Protein AF-A0A3B0URH8-F1 (afdb_monomer_lite)

Structure (mmCIF, N/CA/C/O backbone):
data_AF-A0A3B0URH8-F1
#
_entry.id   AF-A0A3B0URH8-F1
#
loop_
_atom_site.group_PDB
_atom_site.id
_atom_site.type_symbol
_atom_site.label_atom_id
_atom_site.label_alt_id
_atom_site.label_comp_id
_atom_site.label_asym_id
_atom_site.label_entity_id
_atom_site.label_seq_id
_atom_site.pdbx_PDB_ins_code
_atom_site.Cartn_x
_atom_site.Cartn_y
_atom_site.Cartn_z
_atom_site.occupancy
_atom_site.B_iso_or_equiv
_atom_site.auth_seq_id
_atom_site.auth_comp_id
_atom_site.auth_asym_id
_atom_site.auth_atom_id
_atom_site.pdbx_PDB_model_num
ATOM 1 N N . MET A 1 1 ? -18.944 2.403 14.201 1.00 58.00 1 MET A N 1
ATOM 2 C CA . MET A 1 1 ? -17.553 2.839 13.982 1.00 58.00 1 MET A CA 1
ATOM 3 C C . MET A 1 1 ? -16.604 1.703 13.562 1.00 58.00 1 MET A C 1
ATOM 5 O O . MET A 1 1 ? -16.001 1.805 12.500 1.00 58.00 1 MET A O 1
ATOM 9 N N . ALA A 1 2 ? -16.581 0.562 14.272 1.00 60.53 2 ALA A N 1
ATOM 10 C CA . ALA A 1 2 ? -15.821 -0.641 13.877 1.00 60.53 2 ALA A CA 1
ATOM 11 C C . ALA A 1 2 ? -16.091 -1.132 12.437 1.00 60.53 2 ALA A C 1
ATOM 13 O O . ALA A 1 2 ? -15.193 -1.652 11.781 1.00 60.53 2 ALA A O 1
ATOM 14 N N . LYS A 1 3 ? -17.314 -0.923 11.923 1.00 69.88 3 LYS A N 1
ATOM 15 C CA . LYS A 1 3 ? -17.695 -1.282 10.549 1.00 69.88 3 LYS A CA 1
ATOM 16 C C . LYS A 1 3 ? -16.865 -0.535 9.494 1.00 69.88 3 LYS A C 1
ATOM 18 O O . LYS A 1 3 ? -16.356 -1.182 8.596 1.00 69.88 3 LYS A O 1
ATOM 23 N N . TYR A 1 4 ? -16.667 0.783 9.616 1.00 76.75 4 TYR A N 1
ATOM 24 C CA . TYR A 1 4 ? -15.910 1.559 8.618 1.00 76.75 4 TYR A CA 1
ATOM 25 C C . TYR A 1 4 ? -14.408 1.281 8.679 1.00 76.75 4 TYR A C 1
ATOM 27 O O . TYR A 1 4 ? -13.786 1.110 7.637 1.00 76.75 4 TYR A O 1
ATOM 35 N N . TYR A 1 5 ? -13.852 1.151 9.888 1.00 83.25 5 TYR A N 1
ATOM 36 C CA . TYR A 1 5 ? -12.464 0.734 10.098 1.00 83.25 5 TYR A CA 1
ATOM 37 C C . TYR A 1 5 ? -12.185 -0.626 9.454 1.00 83.25 5 TYR A C 1
ATOM 39 O O . TYR A 1 5 ? -11.312 -0.757 8.597 1.00 83.25 5 TYR A O 1
ATOM 47 N N . LYS A 1 6 ? -12.985 -1.631 9.823 1.00 87.19 6 LYS A N 1
ATOM 48 C CA . LYS A 1 6 ? -12.823 -2.997 9.338 1.00 87.19 6 LYS A CA 1
ATOM 49 C C . LYS A 1 6 ? -13.029 -3.078 7.828 1.00 87.19 6 LYS A C 1
ATOM 51 O O . LYS A 1 6 ? -12.188 -3.643 7.141 1.00 87.19 6 LYS A O 1
ATOM 56 N N . THR A 1 7 ? -14.098 -2.480 7.298 1.00 87.38 7 THR A N 1
ATOM 57 C CA . THR A 1 7 ? -14.357 -2.464 5.851 1.00 87.38 7 THR A CA 1
ATOM 58 C C . THR A 1 7 ? -13.225 -1.787 5.083 1.00 87.38 7 THR A C 1
ATOM 60 O O . THR A 1 7 ? -12.793 -2.326 4.068 1.00 87.38 7 THR A O 1
ATOM 63 N N . TYR A 1 8 ? -12.709 -0.654 5.570 1.00 86.88 8 TYR A N 1
ATOM 64 C CA . TYR A 1 8 ? -11.604 0.047 4.921 1.00 86.88 8 TYR A CA 1
ATOM 65 C C . TYR A 1 8 ? -10.349 -0.825 4.850 1.00 86.88 8 TYR A C 1
ATOM 67 O O . TYR A 1 8 ? -9.813 -1.024 3.765 1.00 86.88 8 TYR A O 1
ATOM 75 N N . PHE A 1 9 ? -9.905 -1.392 5.974 1.00 88.75 9 PHE A N 1
ATOM 76 C CA . PHE A 1 9 ? -8.676 -2.187 6.015 1.00 88.75 9 PHE A CA 1
ATOM 77 C C . PHE A 1 9 ? -8.793 -3.527 5.280 1.00 88.75 9 PHE A C 1
ATOM 79 O O . PHE A 1 9 ? -7.831 -3.947 4.640 1.00 88.75 9 PHE A O 1
ATOM 86 N N . LEU A 1 10 ? -9.973 -4.159 5.286 1.00 92.19 10 LEU A N 1
ATOM 87 C CA . LEU A 1 10 ? -10.234 -5.346 4.467 1.00 92.19 10 LEU A CA 1
ATOM 88 C C . LEU A 1 10 ? -10.176 -5.026 2.972 1.00 92.19 10 LEU A C 1
ATOM 90 O O . LEU A 1 10 ? -9.549 -5.761 2.216 1.00 92.19 10 LEU A O 1
ATOM 94 N N . PHE A 1 11 ? -10.805 -3.931 2.543 1.00 90.94 11 PHE A N 1
ATOM 95 C CA . PHE A 1 11 ? -10.804 -3.533 1.138 1.00 90.94 11 PHE A CA 1
ATOM 96 C C . PHE A 1 11 ? -9.412 -3.086 0.681 1.00 90.94 11 PHE A C 1
ATOM 98 O O . PHE A 1 11 ? -8.888 -3.585 -0.311 1.00 90.94 11 PHE A O 1
ATOM 105 N N . TYR A 1 12 ? -8.783 -2.188 1.436 1.00 88.19 12 TYR A N 1
ATOM 106 C CA . TYR A 1 12 ? -7.463 -1.647 1.133 1.00 88.19 12 TYR A CA 1
ATOM 107 C C . TYR A 1 12 ? -6.378 -2.729 1.139 1.00 88.19 12 TYR A C 1
ATOM 109 O O . TYR A 1 12 ? -5.575 -2.814 0.205 1.00 88.19 12 TYR A O 1
ATOM 117 N N . GLY A 1 13 ? -6.388 -3.589 2.162 1.00 91.31 13 GLY A N 1
ATOM 118 C CA . GLY A 1 13 ? -5.480 -4.725 2.263 1.00 91.31 13 GLY A CA 1
ATOM 119 C C . GLY A 1 13 ? -5.745 -5.784 1.196 1.00 91.31 13 GLY A C 1
ATOM 120 O O . GLY A 1 13 ? -4.797 -6.297 0.613 1.00 91.31 13 GLY A O 1
ATOM 121 N N . GLY A 1 14 ? -7.012 -6.048 0.862 1.00 93.00 14 GLY A N 1
ATOM 122 C CA . GLY A 1 14 ? -7.391 -6.942 -0.234 1.00 93.00 14 GLY A CA 1
ATOM 123 C C . GLY A 1 14 ? -6.899 -6.456 -1.598 1.00 93.00 14 GLY A C 1
ATOM 124 O O . GLY A 1 14 ? -6.335 -7.241 -2.354 1.00 93.00 14 GLY A O 1
ATOM 125 N N . LEU A 1 15 ? -7.033 -5.159 -1.895 1.00 91.56 15 LEU A N 1
ATOM 126 C CA . LEU A 1 15 ? -6.494 -4.572 -3.125 1.00 91.56 15 LEU A CA 1
ATOM 127 C C . LEU A 1 15 ? -4.968 -4.699 -3.201 1.00 91.56 15 LEU A C 1
ATOM 129 O O . LEU A 1 15 ? -4.455 -5.114 -4.236 1.00 91.56 15 LEU A O 1
ATOM 133 N N . HIS A 1 16 ? -4.252 -4.396 -2.113 1.00 90.00 16 HIS A N 1
ATOM 134 C CA . HIS A 1 16 ? -2.796 -4.580 -2.048 1.00 90.00 16 HIS A CA 1
ATOM 135 C C . HIS A 1 16 ? -2.400 -6.046 -2.219 1.00 90.00 16 HIS A C 1
ATOM 137 O O . HIS A 1 16 ? -1.466 -6.351 -2.955 1.00 90.00 16 HIS A O 1
ATOM 143 N N . PHE A 1 17 ? -3.141 -6.956 -1.586 1.00 94.44 17 PHE A N 1
ATOM 144 C CA . PHE A 1 17 ? -2.891 -8.385 -1.688 1.00 94.44 17 PHE A CA 1
ATOM 145 C C . PHE A 1 17 ? -3.042 -8.886 -3.124 1.00 94.44 17 PHE A C 1
ATOM 147 O O . PHE A 1 17 ? -2.125 -9.503 -3.657 1.00 94.44 17 PHE A O 1
ATOM 154 N N . LEU A 1 18 ? -4.170 -8.578 -3.770 1.00 94.00 18 LEU A N 1
ATOM 155 C CA . LEU A 1 18 ? -4.450 -9.016 -5.137 1.00 94.00 18 LEU A CA 1
ATOM 156 C C . LEU A 1 18 ? -3.503 -8.372 -6.154 1.00 94.00 18 LEU A C 1
ATOM 158 O O . LEU A 1 18 ? -2.999 -9.068 -7.032 1.00 94.00 18 LEU A O 1
ATOM 162 N N . ALA A 1 19 ? -3.222 -7.072 -6.023 1.00 88.38 19 ALA A N 1
ATOM 163 C CA . ALA A 1 19 ? -2.271 -6.385 -6.893 1.00 88.38 19 ALA A CA 1
ATOM 164 C C . ALA A 1 19 ? -0.848 -6.939 -6.718 1.00 88.38 19 ALA A C 1
ATOM 166 O O . ALA A 1 19 ? -0.167 -7.215 -7.704 1.00 88.38 19 ALA A O 1
ATOM 167 N N . GLY A 1 20 ? -0.418 -7.165 -5.474 1.00 90.88 20 GLY A N 1
ATOM 168 C CA . GLY A 1 20 ? 0.871 -7.772 -5.165 1.00 90.88 20 GLY A CA 1
ATOM 169 C C . GLY A 1 20 ? 0.998 -9.189 -5.721 1.00 90.88 20 GLY A C 1
ATOM 170 O O . GLY A 1 20 ? 1.986 -9.500 -6.382 1.00 90.88 20 GLY A O 1
ATOM 171 N N . LEU A 1 21 ? -0.030 -10.024 -5.540 1.00 93.12 21 LEU A N 1
ATOM 172 C CA . LEU A 1 21 ? -0.071 -11.380 -6.088 1.00 93.12 21 LEU A CA 1
ATOM 173 C C . LEU A 1 21 ? 0.002 -11.365 -7.622 1.00 93.12 21 LEU A C 1
ATOM 175 O O . LEU A 1 21 ? 0.741 -12.151 -8.209 1.00 93.12 21 LEU A O 1
ATOM 179 N N . ALA A 1 22 ? -0.715 -10.444 -8.271 1.00 89.94 22 ALA A N 1
ATOM 180 C CA . ALA A 1 22 ? -0.688 -10.291 -9.721 1.00 89.94 22 ALA A CA 1
ATOM 181 C C . ALA A 1 22 ? 0.713 -9.910 -10.226 1.00 89.94 22 ALA A C 1
ATOM 183 O O . ALA A 1 22 ? 1.218 -10.552 -11.142 1.00 89.94 22 ALA A O 1
ATOM 184 N N . PHE A 1 23 ? 1.380 -8.929 -9.607 1.00 88.25 23 PHE A N 1
ATOM 185 C CA . PHE A 1 23 ? 2.752 -8.559 -9.982 1.00 88.25 23 PHE A CA 1
ATOM 186 C C . PHE A 1 23 ? 3.785 -9.628 -9.628 1.00 88.25 23 PHE A C 1
ATOM 188 O O . PHE A 1 23 ? 4.803 -9.737 -10.306 1.00 88.25 23 PHE A O 1
ATOM 195 N N . TRP A 1 24 ? 3.533 -10.429 -8.593 1.00 89.25 24 TRP A N 1
ATOM 196 C CA . TRP A 1 24 ? 4.417 -11.525 -8.225 1.00 89.25 24 TRP A CA 1
ATOM 197 C C . TRP A 1 24 ? 4.361 -12.671 -9.240 1.00 89.25 24 TRP A C 1
ATOM 199 O O . TRP A 1 24 ? 5.401 -13.145 -9.691 1.00 89.25 24 TRP A O 1
ATOM 209 N N . LEU A 1 25 ? 3.151 -13.090 -9.623 1.00 89.00 25 LEU A N 1
ATOM 210 C CA . LEU A 1 25 ? 2.927 -14.197 -10.558 1.00 89.00 25 LEU A CA 1
ATOM 211 C C . LEU A 1 25 ? 3.137 -13.791 -12.020 1.00 89.00 25 LEU A C 1
ATOM 213 O O . LEU A 1 25 ? 3.511 -14.619 -12.846 1.00 89.00 25 LEU A O 1
ATOM 217 N N . MET A 1 26 ? 2.892 -12.522 -12.343 1.00 90.06 26 MET A N 1
ATOM 218 C CA . MET A 1 26 ? 3.029 -11.966 -13.686 1.00 90.06 26 MET A CA 1
ATOM 219 C C . MET A 1 26 ? 3.820 -10.646 -13.632 1.00 90.06 26 MET A C 1
ATOM 221 O O . MET A 1 26 ? 3.234 -9.567 -13.769 1.00 90.06 26 MET A O 1
ATOM 225 N N . PRO A 1 27 ? 5.157 -10.701 -13.468 1.00 82.50 27 PRO A N 1
ATOM 226 C CA . PRO A 1 27 ? 6.011 -9.512 -13.349 1.00 82.50 27 PRO A CA 1
ATOM 227 C C . PRO A 1 27 ? 5.868 -8.512 -14.504 1.00 82.50 27 PRO A C 1
ATOM 229 O O . PRO A 1 27 ? 5.993 -7.299 -14.313 1.00 82.50 27 PRO A O 1
ATOM 232 N N . ASP A 1 28 ? 5.528 -9.001 -15.698 1.00 84.62 28 ASP A N 1
ATOM 233 C CA . ASP A 1 28 ? 5.300 -8.177 -16.885 1.00 84.62 28 ASP A CA 1
ATOM 234 C C . ASP A 1 28 ? 4.086 -7.242 -16.776 1.00 84.62 28 ASP A C 1
ATOM 236 O O . ASP A 1 28 ? 4.031 -6.243 -17.493 1.00 84.62 28 ASP A O 1
ATOM 240 N N . LEU A 1 29 ? 3.151 -7.477 -15.844 1.00 84.56 29 LEU A N 1
ATOM 241 C CA . LEU A 1 29 ? 2.041 -6.549 -15.585 1.00 84.56 29 LEU A CA 1
ATOM 242 C C . LEU A 1 29 ? 2.529 -5.170 -15.125 1.00 84.56 29 LEU A C 1
ATOM 244 O O . LEU A 1 29 ? 1.825 -4.178 -15.311 1.00 84.56 29 LEU A O 1
ATOM 248 N N . THR A 1 30 ? 3.746 -5.067 -14.581 1.00 79.50 30 THR A N 1
ATOM 249 C CA . THR A 1 30 ? 4.350 -3.773 -14.222 1.00 79.50 30 THR A CA 1
ATOM 250 C C . THR A 1 30 ? 4.514 -2.844 -15.430 1.00 79.50 30 THR A C 1
ATOM 252 O O . THR A 1 30 ? 4.457 -1.624 -15.271 1.00 79.50 30 THR A O 1
ATOM 255 N N . ARG A 1 31 ? 4.612 -3.391 -16.651 1.00 77.00 31 ARG A N 1
ATOM 256 C CA . ARG A 1 31 ? 4.711 -2.627 -17.909 1.00 77.00 31 ARG A CA 1
ATOM 257 C C . ARG A 1 31 ? 3.441 -1.847 -18.250 1.00 77.00 31 ARG A C 1
ATOM 259 O O . ARG A 1 31 ? 3.504 -0.908 -19.033 1.00 77.00 31 ARG A O 1
ATOM 266 N N . LEU A 1 32 ? 2.298 -2.209 -17.663 1.00 78.75 32 LEU A N 1
ATOM 267 C CA . LEU A 1 32 ? 1.052 -1.449 -17.815 1.00 78.75 32 LEU A CA 1
ATOM 268 C C . LEU A 1 32 ? 1.105 -0.103 -17.079 1.00 78.75 32 LEU A C 1
ATOM 270 O O . LEU A 1 32 ? 0.324 0.797 -17.380 1.00 78.75 32 LEU A O 1
ATOM 274 N N . PHE A 1 33 ? 2.012 0.031 -16.108 1.00 74.94 33 PHE A N 1
ATOM 275 C CA . PHE A 1 33 ? 2.056 1.170 -15.195 1.00 74.94 33 PHE A CA 1
ATOM 276 C C . PHE A 1 33 ? 3.392 1.909 -15.215 1.00 74.94 33 PHE A C 1
ATOM 278 O O . PHE A 1 33 ? 3.421 3.104 -14.940 1.00 74.94 33 PHE A O 1
ATOM 285 N N . LEU A 1 34 ? 4.499 1.236 -15.523 1.00 75.38 34 LEU A N 1
ATOM 286 C CA . LEU A 1 34 ? 5.833 1.830 -15.536 1.00 75.38 34 LEU A CA 1
ATOM 287 C C . LEU A 1 34 ? 6.294 2.103 -16.965 1.00 75.38 34 LEU A C 1
ATOM 289 O O . LEU A 1 34 ? 6.121 1.274 -17.854 1.00 75.38 34 LEU A O 1
ATOM 293 N N . LYS A 1 35 ? 6.934 3.261 -17.170 1.00 72.19 35 LYS A N 1
ATOM 294 C CA . LYS A 1 35 ? 7.549 3.610 -18.462 1.00 72.19 35 LYS A CA 1
ATOM 295 C C . LYS A 1 35 ? 8.756 2.731 -18.780 1.00 72.19 35 LYS A C 1
ATOM 297 O O . LYS A 1 35 ? 8.964 2.375 -19.934 1.00 72.19 35 LYS A O 1
ATOM 302 N N . THR A 1 36 ? 9.528 2.385 -17.754 1.00 75.62 36 THR A N 1
ATOM 303 C CA . THR A 1 36 ? 10.659 1.464 -17.859 1.00 75.62 36 THR A CA 1
ATOM 304 C C . THR A 1 36 ? 10.302 0.187 -17.103 1.00 75.62 36 THR A C 1
ATOM 306 O O . THR A 1 36 ? 9.988 0.279 -15.912 1.00 75.62 36 THR A O 1
ATOM 309 N N . PRO A 1 37 ? 10.327 -0.991 -17.751 1.00 69.50 37 PRO A N 1
ATOM 310 C CA . PRO A 1 37 ? 10.071 -2.252 -17.073 1.00 69.50 37 PRO A CA 1
ATOM 311 C C . PRO A 1 37 ? 11.089 -2.477 -15.959 1.00 69.50 37 PRO A C 1
ATOM 313 O O . PRO A 1 37 ? 12.277 -2.188 -16.115 1.00 69.50 37 PRO A O 1
ATOM 316 N N . LEU A 1 38 ? 10.625 -3.029 -14.848 1.00 76.69 38 LEU A N 1
ATOM 317 C CA . LEU A 1 38 ? 11.514 -3.552 -13.822 1.00 76.69 38 LEU A CA 1
ATOM 318 C C . LEU A 1 38 ? 12.138 -4.860 -14.301 1.00 76.69 38 LEU A C 1
ATOM 320 O O . LEU A 1 38 ? 11.542 -5.589 -15.098 1.00 76.69 38 LEU A O 1
ATOM 324 N N . ALA A 1 39 ? 13.313 -5.181 -13.763 1.00 84.88 39 ALA A N 1
ATOM 325 C CA . ALA A 1 39 ? 13.840 -6.529 -13.885 1.00 84.88 39 ALA A CA 1
ATOM 326 C C . ALA A 1 39 ? 12.815 -7.533 -13.295 1.00 84.88 39 ALA A C 1
ATOM 328 O O . ALA A 1 39 ? 12.173 -7.211 -12.284 1.00 84.88 39 ALA A O 1
ATOM 329 N N . PRO A 1 40 ? 12.594 -8.706 -13.922 1.00 81.88 40 PRO A N 1
ATOM 330 C CA . PRO A 1 40 ? 11.523 -9.627 -13.523 1.00 81.88 40 PRO A CA 1
ATOM 331 C C . PRO A 1 40 ? 11.587 -10.068 -12.055 1.00 81.88 40 PRO A C 1
ATOM 333 O O . PRO A 1 40 ? 10.559 -10.185 -11.395 1.00 81.88 40 PRO A O 1
ATOM 336 N N . ASP A 1 41 ? 12.794 -10.262 -11.533 1.00 87.06 41 ASP A N 1
ATOM 337 C CA . ASP A 1 41 ? 13.089 -10.582 -10.138 1.00 87.06 41 ASP A CA 1
ATOM 338 C C . ASP A 1 41 ? 12.716 -9.438 -9.182 1.00 87.06 41 ASP A C 1
ATOM 340 O O . ASP A 1 41 ? 12.070 -9.668 -8.158 1.00 87.06 41 ASP A O 1
ATOM 344 N N . ALA A 1 42 ? 13.041 -8.193 -9.537 1.00 85.12 42 ALA A N 1
ATOM 345 C CA . ALA A 1 42 ? 12.679 -7.014 -8.755 1.00 85.12 42 ALA A CA 1
ATOM 346 C C . ALA A 1 42 ? 11.159 -6.779 -8.733 1.00 85.12 42 ALA A C 1
ATOM 348 O O . ALA A 1 42 ? 10.592 -6.449 -7.688 1.00 85.12 42 ALA A O 1
ATOM 349 N N . ALA A 1 43 ? 10.486 -6.973 -9.871 1.00 85.19 43 ALA A N 1
ATOM 350 C CA . ALA A 1 43 ? 9.030 -6.900 -9.968 1.00 85.19 43 ALA A CA 1
ATOM 351 C C . ALA A 1 43 ? 8.350 -8.001 -9.143 1.00 85.19 43 ALA A C 1
ATOM 353 O O . ALA A 1 43 ? 7.429 -7.705 -8.380 1.00 85.19 43 ALA A O 1
ATOM 354 N N . ALA A 1 44 ? 8.846 -9.239 -9.227 1.00 85.81 44 ALA A N 1
ATOM 355 C CA . ALA A 1 44 ? 8.353 -10.355 -8.431 1.00 85.81 44 ALA A CA 1
ATOM 356 C C . ALA A 1 44 ? 8.510 -10.095 -6.923 1.00 85.81 44 ALA A C 1
ATOM 358 O O . ALA A 1 44 ? 7.563 -10.285 -6.159 1.00 85.81 44 ALA A O 1
ATOM 359 N N . LEU A 1 45 ? 9.676 -9.595 -6.498 1.00 89.94 45 LEU A N 1
ATOM 360 C CA . LEU A 1 45 ? 9.954 -9.256 -5.103 1.00 89.94 45 LEU A CA 1
ATOM 361 C C . LEU A 1 45 ? 9.049 -8.129 -4.590 1.00 89.94 45 LEU A C 1
ATOM 363 O O . LEU A 1 45 ? 8.513 -8.225 -3.486 1.00 89.94 45 LEU A O 1
ATOM 367 N N . MET A 1 46 ? 8.837 -7.076 -5.384 1.00 87.12 46 MET A N 1
ATOM 368 C CA . MET A 1 46 ? 7.896 -6.012 -5.025 1.00 87.12 46 MET A CA 1
ATOM 369 C C . MET A 1 46 ? 6.454 -6.507 -4.968 1.00 87.12 46 MET A C 1
ATOM 371 O O . MET A 1 46 ? 5.726 -6.121 -4.054 1.00 87.12 46 MET A O 1
ATOM 375 N N . GLY A 1 47 ? 6.044 -7.377 -5.896 1.00 90.25 47 GLY A N 1
ATOM 376 C CA . GLY A 1 47 ? 4.736 -8.025 -5.863 1.00 90.25 47 GLY A CA 1
ATOM 377 C C . GLY A 1 47 ? 4.534 -8.816 -4.571 1.00 90.25 47 GLY A C 1
ATOM 378 O O . GLY A 1 47 ? 3.556 -8.603 -3.855 1.00 90.25 47 GLY A O 1
ATOM 379 N N . PHE A 1 48 ? 5.512 -9.644 -4.202 1.00 91.62 48 PHE A N 1
ATOM 380 C CA . PHE A 1 48 ? 5.497 -10.395 -2.949 1.00 91.62 48 PHE A CA 1
ATOM 381 C C . PHE A 1 48 ? 5.435 -9.479 -1.714 1.00 91.62 48 PHE A C 1
ATOM 383 O O . PHE A 1 48 ? 4.594 -9.677 -0.835 1.00 91.62 48 PHE A O 1
ATOM 390 N N . ALA A 1 49 ? 6.266 -8.434 -1.662 1.00 90.38 49 ALA A N 1
ATOM 391 C CA . ALA A 1 49 ? 6.263 -7.467 -0.564 1.00 90.38 49 ALA A CA 1
ATOM 392 C C . ALA A 1 49 ? 4.920 -6.723 -0.450 1.00 90.38 49 ALA A C 1
ATOM 394 O O . ALA A 1 49 ? 4.405 -6.532 0.652 1.00 90.38 49 ALA A O 1
ATOM 395 N N . SER A 1 50 ? 4.321 -6.349 -1.584 1.00 90.81 50 SER A N 1
ATOM 396 C CA . SER A 1 50 ? 2.995 -5.728 -1.641 1.00 90.81 50 SER A CA 1
ATOM 397 C C . SER A 1 50 ? 1.901 -6.684 -1.158 1.00 90.81 50 SER A C 1
ATOM 399 O O . SER A 1 50 ? 1.036 -6.285 -0.376 1.00 90.81 50 SER A O 1
ATOM 401 N N . ALA A 1 51 ? 1.985 -7.968 -1.524 1.00 93.06 51 ALA A N 1
ATOM 402 C CA . ALA A 1 51 ? 1.048 -8.983 -1.060 1.00 93.06 51 ALA A CA 1
ATOM 403 C C . ALA A 1 51 ? 1.122 -9.171 0.464 1.00 93.06 51 ALA A C 1
ATOM 405 O O . ALA A 1 51 ? 0.095 -9.155 1.147 1.00 93.06 51 ALA A O 1
ATOM 406 N N . LEU A 1 52 ? 2.334 -9.258 1.020 1.00 94.00 52 LEU A N 1
ATOM 407 C CA . LEU A 1 52 ? 2.545 -9.308 2.468 1.00 94.00 52 LEU A CA 1
ATOM 408 C C . LEU A 1 52 ? 2.022 -8.052 3.175 1.00 94.00 52 LEU A C 1
ATOM 410 O O . LEU A 1 52 ? 1.363 -8.165 4.209 1.00 94.00 52 LEU A O 1
ATOM 414 N N . ALA A 1 53 ? 2.257 -6.864 2.611 1.00 88.38 53 ALA A N 1
ATOM 415 C CA . ALA A 1 53 ? 1.696 -5.623 3.138 1.00 88.38 53 ALA A CA 1
ATOM 416 C C . ALA A 1 53 ? 0.156 -5.660 3.140 1.00 88.38 53 ALA A C 1
ATOM 418 O O . ALA A 1 53 ? -0.467 -5.275 4.129 1.00 88.38 53 ALA A O 1
ATOM 419 N N . GLY A 1 54 ? -0.458 -6.196 2.079 1.00 91.50 54 GLY A N 1
ATOM 420 C CA . GLY A 1 54 ? -1.901 -6.420 1.986 1.00 91.50 54 GLY A CA 1
ATOM 421 C C . GLY A 1 54 ? -2.444 -7.310 3.104 1.00 91.50 54 GLY A C 1
ATOM 422 O O . GLY A 1 54 ? -3.408 -6.934 3.773 1.00 91.50 54 GLY A O 1
ATOM 423 N N . LEU A 1 55 ? -1.786 -8.442 3.380 1.00 93.31 55 LEU A N 1
ATOM 424 C CA . LEU A 1 55 ? -2.127 -9.311 4.515 1.00 93.31 55 LEU A CA 1
ATOM 425 C C . LEU A 1 55 ? -1.969 -8.593 5.860 1.00 93.31 55 LEU A C 1
ATOM 427 O O . LEU A 1 55 ? -2.823 -8.736 6.735 1.00 93.31 55 LEU A O 1
ATOM 431 N N . GLY A 1 56 ? -0.920 -7.780 6.009 1.00 90.06 56 GLY A N 1
ATOM 432 C CA . GLY A 1 56 ? -0.725 -6.925 7.178 1.00 90.06 56 GLY A CA 1
ATOM 433 C C . GLY A 1 56 ? -1.918 -5.997 7.407 1.00 90.06 56 GLY A C 1
ATOM 434 O O . GLY A 1 56 ? -2.498 -5.999 8.492 1.00 90.06 56 GLY A O 1
ATOM 435 N N . PHE A 1 57 ? -2.355 -5.272 6.373 1.00 89.31 57 PHE A N 1
ATOM 436 C CA . PHE A 1 57 ? -3.533 -4.401 6.444 1.00 89.31 57 PHE A CA 1
ATOM 437 C C . PHE A 1 57 ? -4.829 -5.168 6.728 1.00 89.31 57 PHE A C 1
ATOM 439 O O . PHE A 1 57 ? -5.654 -4.694 7.506 1.00 89.31 57 PHE A O 1
ATOM 446 N N . ILE A 1 58 ? -5.002 -6.371 6.175 1.00 91.44 58 ILE A N 1
ATOM 447 C CA . ILE A 1 58 ? -6.139 -7.238 6.518 1.00 91.44 58 ILE A CA 1
ATOM 448 C C . ILE A 1 58 ? -6.107 -7.594 8.009 1.00 91.44 58 ILE A C 1
ATOM 450 O O . ILE A 1 58 ? -7.133 -7.487 8.676 1.00 91.44 58 ILE A O 1
ATOM 454 N N . GLY A 1 59 ? -4.943 -7.953 8.558 1.00 88.88 59 GLY A N 1
ATOM 455 C CA . GLY A 1 59 ? -4.774 -8.240 9.986 1.00 88.88 59 GLY A CA 1
ATOM 456 C C . GLY A 1 59 ? -5.133 -7.047 10.878 1.00 88.88 59 GLY A C 1
ATOM 457 O O . GLY A 1 59 ? -5.812 -7.207 11.894 1.00 88.88 59 GLY A O 1
ATOM 458 N N . VAL A 1 60 ? -4.772 -5.833 10.451 1.00 87.38 60 VAL A N 1
ATOM 459 C CA . VAL A 1 60 ? -5.135 -4.581 11.134 1.00 87.38 60 VAL A CA 1
ATOM 460 C C . VAL A 1 60 ? -6.651 -4.426 11.289 1.00 87.38 60 VAL A C 1
ATOM 462 O O . VAL A 1 60 ? -7.107 -3.944 12.324 1.00 87.38 60 VAL A O 1
ATOM 465 N N . ALA A 1 61 ? -7.452 -4.912 10.337 1.00 87.75 61 ALA A N 1
ATOM 466 C CA . ALA A 1 61 ? -8.914 -4.837 10.394 1.00 87.75 61 ALA A CA 1
ATOM 467 C C . ALA A 1 61 ? -9.535 -5.540 11.622 1.00 87.75 61 ALA A C 1
ATOM 469 O O . ALA A 1 61 ? -10.701 -5.297 11.947 1.00 87.75 61 ALA A O 1
ATOM 470 N N . PHE A 1 62 ? -8.775 -6.408 12.297 1.00 89.56 62 PHE A N 1
ATOM 471 C CA . PHE A 1 62 ? -9.205 -7.178 13.466 1.00 89.56 62 PHE A CA 1
ATOM 472 C C . PHE A 1 62 ? -8.665 -6.637 14.795 1.00 89.56 62 PHE A C 1
ATOM 474 O O . PHE A 1 62 ? -8.932 -7.223 15.842 1.00 89.56 62 PHE A O 1
ATOM 481 N N . VAL A 1 63 ? -7.954 -5.505 14.795 1.00 86.44 63 VAL A N 1
ATOM 482 C CA . VAL A 1 63 ? -7.580 -4.810 16.034 1.00 86.44 63 VAL A CA 1
ATOM 483 C C . VAL A 1 63 ? -8.8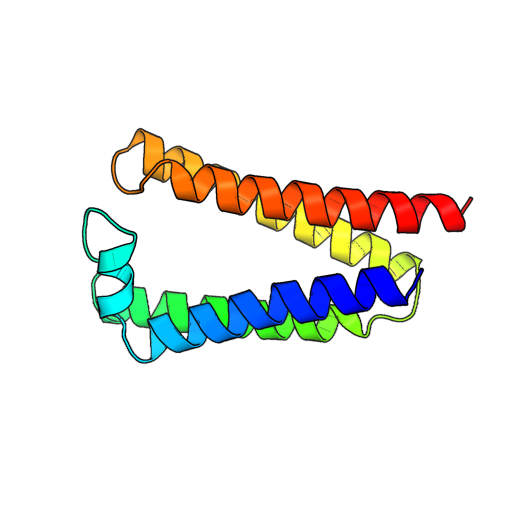47 -4.275 16.702 1.00 86.44 63 VAL A C 1
ATOM 485 O O . VAL A 1 63 ? -9.600 -3.513 16.099 1.00 86.44 63 VAL A O 1
ATOM 488 N N . THR A 1 64 ? -9.099 -4.667 17.951 1.00 81.25 64 THR A N 1
ATOM 489 C CA . THR A 1 64 ? -10.374 -4.403 18.642 1.00 81.25 64 THR A CA 1
ATOM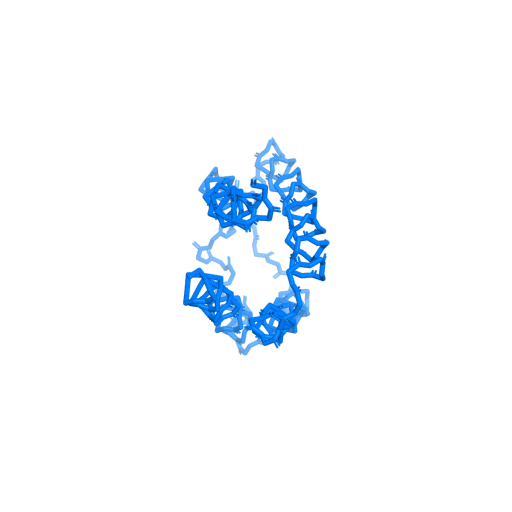 490 C C . THR A 1 64 ? -10.344 -3.203 19.585 1.00 81.25 64 THR A C 1
ATOM 492 O O . THR A 1 64 ? 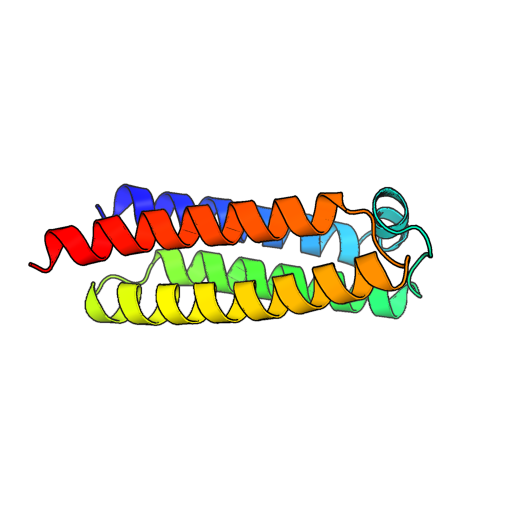-11.392 -2.619 19.849 1.00 81.25 64 THR A O 1
ATOM 495 N N . THR A 1 65 ? -9.173 -2.799 20.082 1.00 85.88 65 THR A N 1
ATOM 496 C CA . THR A 1 65 ? -9.043 -1.682 21.029 1.00 85.88 65 THR A CA 1
ATOM 497 C C . THR A 1 65 ? -8.823 -0.340 20.314 1.00 85.88 65 THR A C 1
ATOM 499 O O . THR A 1 65 ? -7.891 -0.227 19.512 1.00 85.88 65 THR A O 1
ATOM 502 N N . PRO A 1 66 ? -9.601 0.719 20.628 1.00 81.31 66 PRO A N 1
ATOM 503 C CA . PRO A 1 66 ? -9.493 2.021 19.953 1.00 81.31 66 PRO A CA 1
ATOM 504 C C . PRO A 1 66 ? -8.097 2.660 20.018 1.00 81.31 66 PRO A C 1
ATOM 506 O O . PRO A 1 66 ? -7.627 3.242 19.040 1.00 81.31 66 PRO A O 1
ATOM 509 N N . SER A 1 67 ? -7.390 2.513 21.145 1.00 84.12 67 SER A N 1
ATOM 510 C CA . SER A 1 67 ? -6.023 3.024 21.318 1.00 84.12 67 SER A CA 1
ATOM 511 C C . SER A 1 67 ? -5.027 2.372 20.350 1.00 84.12 67 SER A C 1
ATOM 513 O O . SER A 1 67 ? -4.191 3.062 19.760 1.00 84.12 67 SER A O 1
ATOM 515 N N . HIS A 1 68 ? -5.143 1.059 20.128 1.00 86.75 68 HIS A N 1
ATOM 516 C CA . HIS A 1 68 ? -4.324 0.337 19.157 1.00 86.75 68 HIS A CA 1
ATOM 517 C C . HIS A 1 68 ? -4.736 0.668 17.722 1.00 86.75 68 HIS A C 1
ATOM 519 O O . HIS A 1 68 ? -3.859 0.918 16.900 1.00 86.75 68 HIS A O 1
ATOM 525 N N . GLN A 1 69 ? -6.039 0.759 17.426 1.00 85.25 69 GLN A N 1
ATOM 526 C CA . GLN A 1 69 ? -6.525 1.172 16.103 1.00 85.25 69 GLN A CA 1
ATOM 527 C C . GLN A 1 69 ? -5.951 2.537 15.703 1.00 85.25 69 GLN A C 1
ATOM 529 O O . GLN A 1 69 ? -5.413 2.677 14.603 1.00 85.25 69 GLN A O 1
ATOM 534 N N . LYS A 1 70 ? -5.984 3.518 16.618 1.00 83.56 70 LYS A N 1
ATOM 535 C CA . LYS A 1 70 ? -5.406 4.852 16.406 1.00 83.56 70 LYS A CA 1
ATOM 536 C C . LYS A 1 70 ? -3.912 4.771 16.100 1.00 83.56 70 LYS A C 1
ATOM 538 O O . LYS A 1 70 ? -3.476 5.312 15.090 1.00 83.56 70 LYS A O 1
ATOM 543 N N . ARG A 1 71 ? -3.134 4.062 16.929 1.00 86.94 71 ARG A N 1
ATOM 544 C CA . ARG A 1 71 ? -1.683 3.909 16.729 1.00 86.94 71 ARG A CA 1
ATOM 545 C C . ARG A 1 71 ? -1.370 3.264 15.377 1.00 86.94 71 ARG A C 1
ATOM 547 O O . ARG A 1 71 ? -0.502 3.753 14.660 1.00 86.94 71 ARG A O 1
ATOM 554 N N . VAL A 1 72 ? -2.089 2.207 15.011 1.00 86.12 72 VAL A N 1
ATOM 555 C CA . VAL A 1 72 ? -1.864 1.490 13.752 1.00 86.12 72 VAL A CA 1
ATOM 556 C C . VAL A 1 72 ? -2.229 2.344 12.537 1.00 86.12 72 VAL A C 1
ATOM 558 O O . VAL A 1 72 ? -1.463 2.377 11.574 1.00 86.12 72 VAL A O 1
ATOM 561 N N . ILE A 1 73 ? -3.345 3.080 12.570 1.00 83.81 73 ILE A N 1
ATOM 562 C CA . ILE A 1 73 ? -3.687 4.001 11.477 1.00 83.81 73 ILE A CA 1
ATOM 563 C C . ILE A 1 73 ? -2.663 5.121 11.373 1.00 83.81 73 ILE A C 1
ATOM 565 O O . ILE A 1 73 ? -2.228 5.420 10.269 1.00 83.81 73 ILE A O 1
ATOM 569 N N . SER A 1 74 ? -2.240 5.723 12.488 1.00 84.88 74 SER A N 1
ATOM 570 C CA . SER A 1 74 ? -1.212 6.767 12.460 1.00 84.88 74 SER A CA 1
ATOM 571 C C . SER A 1 74 ? 0.083 6.263 11.820 1.00 84.88 74 SER A C 1
ATOM 573 O O . SER A 1 74 ? 0.631 6.934 10.950 1.00 84.88 74 SER A O 1
ATOM 575 N N . LEU A 1 75 ? 0.529 5.053 12.172 1.00 87.69 75 LEU A N 1
ATOM 576 C CA . LEU A 1 75 ? 1.683 4.419 11.527 1.00 87.69 75 LEU A CA 1
ATOM 577 C C . LEU A 1 75 ? 1.435 4.146 10.037 1.00 87.69 75 LEU A C 1
ATOM 579 O O . LEU A 1 75 ? 2.322 4.377 9.219 1.00 87.69 75 LEU A O 1
ATOM 583 N N . SER A 1 76 ? 0.226 3.717 9.671 1.00 83.94 76 SER A N 1
ATOM 584 C CA . SER A 1 76 ? -0.160 3.476 8.274 1.00 83.94 76 SER A CA 1
ATOM 585 C C . SER A 1 76 ? -0.148 4.767 7.449 1.00 83.94 76 SER A C 1
ATOM 587 O O . SER A 1 76 ? 0.349 4.762 6.325 1.00 83.94 76 SER A O 1
ATOM 589 N N . VAL A 1 77 ? -0.625 5.884 8.008 1.00 86.44 77 VAL A N 1
ATOM 590 C CA . VAL A 1 77 ? -0.572 7.212 7.374 1.00 86.44 77 VAL A CA 1
ATOM 591 C C . VAL A 1 77 ? 0.876 7.643 7.160 1.00 86.44 77 VAL A C 1
ATOM 593 O O . VAL A 1 77 ? 1.225 8.038 6.053 1.00 86.44 77 VAL A O 1
ATOM 596 N N . VAL A 1 78 ? 1.736 7.515 8.177 1.00 87.75 78 VAL A N 1
ATOM 597 C CA . VAL A 1 78 ? 3.168 7.841 8.052 1.00 87.75 78 VAL A CA 1
ATOM 598 C C . VAL A 1 78 ? 3.836 6.982 6.977 1.00 87.75 78 VAL A C 1
ATOM 600 O O . VAL A 1 78 ? 4.518 7.518 6.106 1.00 87.75 78 VAL A O 1
ATOM 603 N N . GLY A 1 79 ? 3.592 5.669 6.972 1.00 85.69 79 GLY A N 1
ATOM 604 C CA . GLY A 1 79 ? 4.113 4.769 5.940 1.00 85.69 79 GLY A CA 1
ATOM 605 C C . GLY A 1 79 ? 3.652 5.154 4.530 1.00 85.69 79 GLY A C 1
ATOM 606 O O . GLY A 1 79 ? 4.452 5.159 3.597 1.00 85.69 79 GLY A O 1
ATOM 607 N N . ASN A 1 80 ? 2.389 5.559 4.373 1.00 85.50 80 ASN A N 1
ATOM 608 C CA . ASN A 1 80 ? 1.867 6.011 3.083 1.00 85.50 80 ASN A CA 1
ATOM 609 C C . ASN A 1 80 ? 2.400 7.384 2.660 1.00 85.50 80 ASN A C 1
ATOM 611 O O . ASN A 1 80 ? 2.586 7.600 1.467 1.00 85.50 80 ASN A O 1
ATOM 615 N N . LEU A 1 81 ? 2.701 8.289 3.595 1.00 86.94 81 LEU A N 1
ATOM 616 C CA . LEU A 1 81 ? 3.381 9.554 3.292 1.00 86.94 81 LEU A CA 1
ATOM 617 C C . LEU A 1 81 ? 4.801 9.316 2.768 1.00 86.94 81 LEU A C 1
ATOM 619 O O . LEU A 1 81 ? 5.209 9.946 1.794 1.00 86.94 81 LEU A O 1
ATOM 623 N N . LEU A 1 82 ? 5.534 8.372 3.366 1.00 88.31 82 LEU A N 1
ATOM 624 C CA . LEU A 1 82 ? 6.844 7.960 2.857 1.00 88.31 82 LEU A CA 1
ATOM 625 C C . LEU A 1 82 ? 6.718 7.344 1.457 1.00 88.31 82 LEU A C 1
ATOM 627 O O . LEU A 1 82 ? 7.459 7.726 0.552 1.00 88.31 82 LEU A O 1
ATOM 631 N N . ASN A 1 83 ? 5.737 6.459 1.251 1.00 85.12 83 ASN A N 1
ATOM 632 C CA . ASN A 1 83 ? 5.463 5.868 -0.059 1.00 85.12 83 ASN A CA 1
ATOM 633 C C . ASN A 1 83 ? 5.086 6.931 -1.114 1.00 85.12 83 ASN A C 1
ATOM 635 O O . ASN A 1 83 ? 5.578 6.900 -2.241 1.00 85.12 83 ASN A O 1
ATOM 639 N N . LEU A 1 84 ? 4.276 7.928 -0.742 1.00 88.00 84 LEU A N 1
ATOM 640 C CA . LEU A 1 84 ? 3.963 9.080 -1.589 1.00 88.00 84 LEU A CA 1
ATOM 641 C C . LEU A 1 84 ? 5.234 9.847 -1.973 1.00 88.00 84 LEU A C 1
ATOM 643 O O . LEU A 1 84 ? 5.401 10.180 -3.144 1.00 88.00 84 LEU A O 1
ATOM 647 N N . GLY A 1 85 ? 6.144 10.086 -1.025 1.00 87.31 85 GLY A N 1
ATOM 648 C CA . GLY A 1 85 ? 7.438 10.716 -1.296 1.00 87.31 85 GLY A CA 1
ATOM 649 C C . GLY A 1 85 ? 8.248 9.964 -2.357 1.00 87.31 85 GLY A C 1
ATOM 650 O O . GLY A 1 85 ? 8.759 10.582 -3.293 1.00 87.31 85 GLY A O 1
ATOM 651 N N . VAL A 1 86 ? 8.284 8.630 -2.276 1.00 86.69 86 VAL A N 1
ATOM 652 C CA . VAL A 1 86 ? 8.930 7.768 -3.283 1.00 86.69 86 VAL A CA 1
ATOM 653 C C . VAL A 1 86 ? 8.245 7.900 -4.647 1.00 86.69 86 VAL A C 1
ATOM 655 O O . VAL A 1 86 ? 8.922 8.064 -5.663 1.00 86.69 86 VAL A O 1
ATOM 658 N N . HIS A 1 87 ? 6.910 7.889 -4.698 1.00 87.50 87 HIS A N 1
ATOM 659 C CA . HIS A 1 87 ? 6.175 8.082 -5.951 1.00 87.50 87 HIS A CA 1
ATOM 660 C C . HIS A 1 87 ? 6.434 9.457 -6.573 1.00 87.50 87 HIS A C 1
ATOM 662 O O . HIS A 1 87 ? 6.699 9.533 -7.771 1.00 87.50 87 HIS A O 1
ATOM 668 N N . VAL A 1 88 ? 6.426 10.532 -5.779 1.00 88.50 88 VAL A N 1
ATOM 669 C CA . VAL A 1 88 ? 6.736 11.893 -6.245 1.00 88.50 88 VAL A CA 1
ATOM 670 C C . VAL A 1 88 ? 8.149 11.955 -6.820 1.00 88.50 88 VAL A C 1
ATOM 672 O O . VAL A 1 88 ? 8.335 12.433 -7.938 1.00 88.50 88 VAL A O 1
ATOM 675 N N . GLN A 1 89 ? 9.138 11.412 -6.109 1.00 89.19 89 GLN A N 1
ATOM 676 C CA . GLN A 1 89 ? 10.519 11.364 -6.584 1.00 89.19 89 GLN A CA 1
ATOM 677 C C . GLN A 1 89 ? 10.644 10.589 -7.905 1.00 89.19 89 GLN A C 1
ATOM 679 O O . GLN A 1 89 ? 11.327 11.041 -8.825 1.00 89.19 89 GLN A O 1
ATOM 684 N N . ASN A 1 90 ? 9.962 9.447 -8.025 1.00 85.31 90 ASN A N 1
ATOM 685 C CA . ASN A 1 90 ? 9.975 8.629 -9.237 1.00 85.31 90 ASN A CA 1
ATOM 686 C C . ASN A 1 90 ? 9.283 9.316 -10.422 1.00 85.31 90 ASN A C 1
ATOM 688 O O . ASN A 1 90 ? 9.744 9.176 -11.554 1.00 85.31 90 ASN A O 1
ATOM 692 N N . VAL A 1 91 ? 8.221 10.089 -10.184 1.00 86.88 91 VAL A N 1
ATOM 693 C CA . VAL A 1 91 ? 7.561 10.893 -11.225 1.00 86.88 91 VAL A CA 1
ATOM 694 C C . VAL A 1 91 ? 8.455 12.044 -11.682 1.00 86.88 91 VAL A C 1
ATOM 696 O O . VAL A 1 91 ? 8.626 12.221 -12.885 1.00 86.88 91 VAL A O 1
ATOM 699 N N . ILE A 1 92 ? 9.083 12.780 -10.755 1.00 89.06 92 ILE A N 1
ATOM 700 C CA . ILE A 1 92 ? 10.019 13.874 -11.082 1.00 89.06 92 ILE A CA 1
ATOM 701 C C . ILE A 1 92 ? 11.188 13.359 -11.932 1.00 89.06 92 ILE A C 1
ATOM 703 O O . ILE A 1 92 ? 11.619 14.025 -12.869 1.00 89.06 92 ILE A O 1
ATOM 707 N N . ARG A 1 93 ? 11.676 12.149 -11.641 1.00 86.62 93 ARG A N 1
ATOM 708 C CA . ARG A 1 93 ? 12.741 11.478 -12.406 1.00 86.62 93 ARG A CA 1
ATOM 709 C C . ARG A 1 93 ? 12.267 10.849 -13.722 1.00 86.62 93 ARG A C 1
ATOM 711 O O . ARG A 1 93 ? 13.087 10.320 -14.463 1.00 86.62 93 ARG A O 1
ATOM 718 N N . GLY A 1 94 ? 10.967 10.883 -14.020 1.00 83.25 94 GLY A N 1
ATOM 719 C CA . GLY A 1 94 ? 10.388 10.336 -15.249 1.00 83.25 94 GLY A CA 1
ATOM 720 C C . GLY A 1 94 ? 10.199 8.814 -15.268 1.00 83.25 94 GLY A C 1
ATOM 721 O O . GLY A 1 94 ? 9.843 8.270 -16.313 1.00 83.25 94 GLY A O 1
ATOM 722 N N . TYR A 1 95 ? 10.391 8.123 -14.140 1.00 81.00 95 TYR A N 1
ATOM 723 C CA . TYR A 1 95 ? 10.287 6.660 -14.030 1.00 81.00 95 TYR A CA 1
ATOM 724 C C . TYR A 1 95 ? 8.851 6.155 -13.858 1.00 81.00 95 TYR A C 1
ATOM 726 O O . TYR A 1 95 ? 8.550 5.009 -14.191 1.00 81.00 95 TYR A O 1
ATOM 734 N N . ALA A 1 96 ? 7.954 7.008 -13.364 1.00 79.81 96 ALA A N 1
ATOM 735 C CA . ALA A 1 96 ? 6.562 6.671 -13.095 1.00 79.81 96 ALA A CA 1
ATOM 736 C C . ALA A 1 96 ? 5.589 7.693 -13.706 1.00 79.81 96 ALA A C 1
ATOM 738 O O . ALA A 1 96 ? 5.940 8.866 -13.865 1.00 79.81 96 ALA A O 1
ATOM 739 N N . PRO A 1 97 ? 4.349 7.284 -14.025 1.00 83.38 97 PRO A N 1
ATOM 740 C CA . PRO A 1 97 ? 3.298 8.209 -14.411 1.00 83.38 97 PRO A CA 1
ATOM 741 C C . PRO A 1 97 ? 2.777 8.996 -13.191 1.00 83.38 97 PRO A C 1
ATOM 743 O O . PRO A 1 97 ? 2.720 8.454 -12.081 1.00 83.38 97 PRO A O 1
ATOM 746 N N . PRO A 1 98 ? 2.306 10.244 -13.383 1.00 84.81 98 PRO A N 1
ATOM 747 C CA . PRO A 1 98 ? 1.716 11.055 -12.312 1.00 84.81 98 PRO A CA 1
ATOM 748 C C . PRO A 1 98 ? 0.514 10.406 -11.610 1.00 84.81 98 PRO A C 1
ATOM 750 O O . PRO A 1 98 ? 0.195 10.757 -10.478 1.00 84.81 98 PRO A O 1
ATOM 753 N N . THR A 1 99 ? -0.148 9.436 -12.248 1.00 82.44 99 THR A N 1
ATOM 754 C CA . THR A 1 99 ? -1.273 8.679 -11.676 1.00 82.44 99 THR A CA 1
ATOM 755 C C . THR A 1 99 ? -0.911 7.942 -10.383 1.00 82.44 99 THR A C 1
ATOM 757 O O . THR A 1 99 ? -1.775 7.795 -9.521 1.00 82.44 99 THR A O 1
ATOM 760 N N . LEU A 1 100 ? 0.357 7.553 -10.182 1.00 76.56 100 LEU A N 1
ATOM 761 C CA . LEU A 1 10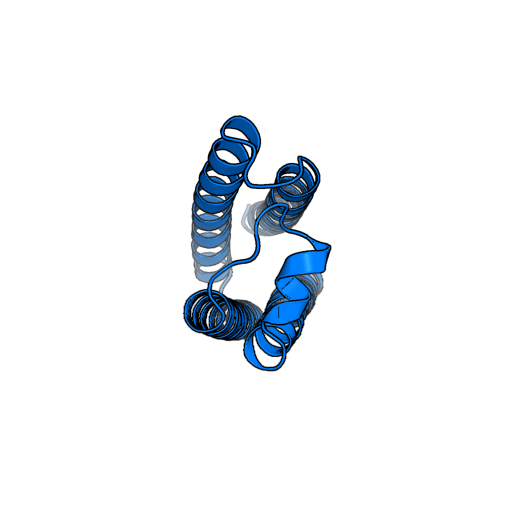0 ? 0.789 6.901 -8.937 1.00 76.56 100 LEU A CA 1
ATOM 762 C C . LEU A 1 100 ? 0.765 7.848 -7.724 1.00 76.56 100 LEU A C 1
ATOM 764 O O . LEU A 1 100 ? 0.490 7.405 -6.611 1.00 76.56 100 LEU A O 1
ATOM 768 N N . ILE A 1 101 ? 0.980 9.153 -7.932 1.00 83.44 101 ILE A N 1
ATOM 769 C CA . ILE A 1 101 ? 0.866 10.173 -6.873 1.00 83.44 101 ILE A CA 1
ATOM 770 C C . ILE A 1 101 ? -0.588 10.260 -6.397 1.00 83.44 101 ILE A C 1
ATOM 772 O O . ILE A 1 101 ? -0.851 10.281 -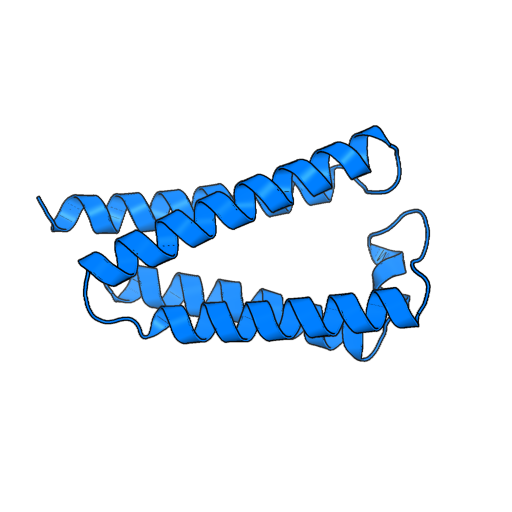5.195 1.00 83.44 101 ILE A O 1
ATOM 776 N N . TRP A 1 102 ? -1.538 10.253 -7.337 1.00 82.38 102 TRP A N 1
ATOM 777 C CA . TRP A 1 102 ? -2.966 10.305 -7.026 1.00 82.38 102 TRP A CA 1
ATOM 778 C C . TRP A 1 102 ? -3.431 9.084 -6.229 1.00 82.38 102 TRP A C 1
ATOM 780 O O . TRP A 1 102 ? -4.144 9.244 -5.240 1.00 82.38 102 TRP A O 1
ATOM 790 N N . LEU A 1 103 ? -2.989 7.878 -6.600 1.00 79.06 103 LEU A N 1
ATOM 791 C CA . LEU A 1 103 ? -3.334 6.644 -5.884 1.00 79.06 103 LEU A CA 1
ATOM 792 C C . LEU A 1 103 ? -2.824 6.650 -4.434 1.00 79.06 103 LEU A C 1
ATOM 794 O O . LEU A 1 103 ? -3.566 6.303 -3.509 1.00 79.06 103 LEU A O 1
ATOM 798 N N . ALA A 1 104 ? -1.588 7.104 -4.214 1.00 78.88 104 ALA A N 1
ATOM 799 C CA . ALA A 1 104 ? -1.040 7.263 -2.869 1.00 78.88 104 ALA A CA 1
ATOM 800 C C . ALA A 1 104 ? -1.786 8.353 -2.071 1.00 78.88 104 ALA A C 1
ATOM 802 O O . ALA A 1 104 ? -2.120 8.149 -0.904 1.00 78.88 104 ALA A O 1
ATOM 803 N N . GLY A 1 105 ? -2.134 9.476 -2.710 1.00 83.19 105 GLY A N 1
ATOM 804 C CA . GLY A 1 105 ? -2.905 10.561 -2.093 1.00 83.19 105 GLY A CA 1
ATOM 805 C C . GLY A 1 105 ? -4.313 10.144 -1.652 1.00 83.19 105 GLY A C 1
ATOM 806 O O . GLY A 1 105 ? -4.707 10.411 -0.517 1.00 83.19 105 GLY A O 1
ATOM 807 N N . VAL A 1 106 ? -5.056 9.427 -2.503 1.00 84.19 106 VAL A N 1
ATOM 808 C CA . VAL A 1 106 ? -6.391 8.888 -2.168 1.00 84.19 106 VAL A CA 1
ATOM 809 C C . VAL A 1 106 ? -6.316 7.929 -0.979 1.00 84.19 106 VAL A C 1
ATOM 811 O O . VAL A 1 106 ? -7.172 7.967 -0.093 1.00 84.19 106 VAL A O 1
ATOM 814 N N . SER A 1 107 ? -5.264 7.112 -0.921 1.00 79.44 107 SER A N 1
ATOM 815 C CA . SER A 1 107 ? -5.031 6.187 0.190 1.00 79.44 107 SER A CA 1
ATOM 816 C C . SER A 1 107 ? -4.843 6.943 1.510 1.00 79.44 107 SER A C 1
ATOM 818 O O . SER A 1 107 ? -5.527 6.643 2.488 1.00 79.44 107 SER A O 1
ATOM 820 N N . ILE A 1 108 ? -4.013 7.994 1.523 1.00 85.88 108 ILE A N 1
ATOM 821 C CA . ILE A 1 108 ? -3.791 8.854 2.699 1.00 85.88 108 ILE A CA 1
ATOM 822 C C . ILE A 1 108 ? -5.083 9.548 3.146 1.00 85.88 108 ILE A C 1
ATOM 824 O O . ILE A 1 108 ? -5.374 9.587 4.345 1.00 85.88 108 ILE A O 1
ATOM 828 N N . LEU A 1 109 ? -5.877 10.075 2.208 1.00 86.69 109 LEU A N 1
ATOM 829 C CA . LEU A 1 109 ? -7.164 10.705 2.515 1.00 86.69 109 LEU A CA 1
ATOM 830 C C . LEU A 1 109 ? -8.141 9.710 3.152 1.00 86.69 109 LEU A C 1
ATOM 832 O O . LEU A 1 109 ? -8.743 10.021 4.178 1.00 86.69 109 LEU A O 1
ATOM 836 N N . GLY A 1 110 ? -8.243 8.495 2.605 1.00 81.88 110 GLY A N 1
ATOM 837 C CA . GLY A 1 110 ? -9.058 7.423 3.179 1.00 81.88 110 GLY A CA 1
ATOM 838 C C . GLY A 1 110 ? -8.633 7.053 4.604 1.00 81.88 110 GLY A C 1
ATOM 839 O O . GLY A 1 110 ? -9.476 6.983 5.497 1.00 81.88 110 GLY A O 1
ATOM 840 N N . MET A 1 111 ? -7.328 6.894 4.853 1.00 81.75 111 MET A N 1
ATOM 841 C CA . MET A 1 111 ? -6.807 6.603 6.198 1.00 81.75 111 MET A CA 1
ATOM 842 C C . MET A 1 111 ? -7.067 7.747 7.180 1.00 81.75 111 MET A C 1
ATOM 844 O O . MET A 1 111 ? -7.438 7.503 8.327 1.00 81.75 111 MET A O 1
ATOM 848 N N . SER A 1 112 ? -6.908 8.993 6.731 1.00 83.12 112 SER A N 1
ATOM 849 C CA . SER A 1 112 ? -7.132 10.193 7.546 1.00 83.12 112 SER A CA 1
ATOM 850 C C . SER A 1 112 ? -8.608 10.365 7.902 1.00 83.12 112 SER A C 1
ATOM 852 O O . SER A 1 112 ? -8.936 10.712 9.035 1.00 83.12 112 SER A O 1
ATOM 854 N N . PHE A 1 113 ? -9.507 10.046 6.968 1.00 84.38 113 PHE A N 1
ATOM 855 C CA . PHE A 1 113 ? -10.942 9.999 7.218 1.00 84.38 113 PHE A CA 1
ATOM 856 C C . PHE A 1 113 ? -11.274 8.953 8.288 1.00 84.38 113 PHE A C 1
ATOM 858 O O . PHE A 1 113 ? -11.916 9.275 9.282 1.00 84.38 113 PHE A O 1
ATOM 865 N N . VAL A 1 114 ? -10.765 7.722 8.159 1.00 81.25 114 VAL A N 1
ATOM 866 C CA . VAL A 1 114 ? -10.970 6.669 9.172 1.00 81.25 114 VAL A CA 1
ATOM 867 C C . VAL A 1 114 ? -10.398 7.081 10.538 1.00 81.25 114 VAL A C 1
ATOM 869 O O . VAL A 1 114 ? -11.048 6.862 11.562 1.00 81.25 114 VAL A O 1
ATOM 872 N N . LEU A 1 115 ? -9.229 7.733 10.568 1.00 79.81 115 LEU A N 1
ATOM 873 C CA . LEU A 1 115 ? -8.616 8.257 11.792 1.00 79.81 115 LEU A CA 1
ATOM 874 C C . LEU A 1 115 ? -9.488 9.320 12.473 1.00 79.81 115 LEU A C 1
ATOM 876 O O . LEU A 1 115 ? -9.624 9.298 13.695 1.00 79.81 115 LEU A O 1
ATOM 880 N N . PHE A 1 116 ? -10.088 10.226 11.697 1.00 80.00 116 PHE A N 1
ATOM 881 C CA . PHE A 1 116 ? -10.978 11.267 12.208 1.00 80.00 116 PHE A CA 1
ATOM 882 C C . PHE A 1 116 ? -12.195 10.673 12.930 1.00 80.00 116 PHE A C 1
ATOM 884 O O . PHE A 1 116 ? -12.492 11.078 14.053 1.00 80.00 116 PHE A O 1
ATOM 891 N N . PHE A 1 117 ? -12.851 9.661 12.348 1.00 75.81 117 PHE A N 1
ATOM 892 C CA . PHE A 1 117 ? -13.983 8.991 13.004 1.00 75.81 117 PHE A CA 1
ATOM 893 C C . PHE A 1 117 ? -13.571 8.245 14.272 1.00 75.81 117 PHE A C 1
ATOM 895 O O . PHE A 1 117 ? -14.312 8.276 15.245 1.00 75.81 117 PHE A O 1
ATOM 902 N N . ILE A 1 118 ? -12.382 7.636 14.299 1.00 72.75 118 ILE A N 1
ATOM 903 C CA . ILE A 1 118 ? -11.859 6.994 15.514 1.00 72.75 118 ILE A CA 1
ATOM 904 C C . ILE A 1 118 ? -11.551 8.010 16.603 1.00 72.75 118 ILE A C 1
ATOM 906 O O . ILE A 1 118 ? -11.810 7.744 17.771 1.00 72.75 118 ILE A O 1
ATOM 910 N N . HIS A 1 119 ? -11.010 9.175 16.245 1.00 69.25 119 HIS A N 1
ATOM 911 C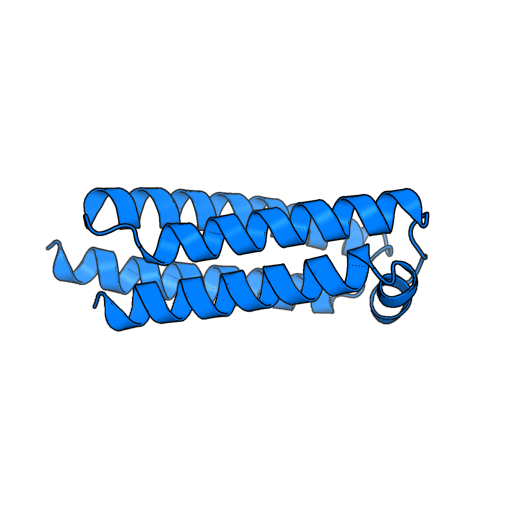 CA . HIS A 1 119 ? -10.746 10.221 17.222 1.00 69.25 119 HIS A CA 1
ATOM 912 C C . HIS A 1 119 ? -12.039 10.800 17.804 1.00 69.25 119 HIS A C 1
ATOM 914 O O . HIS A 1 119 ? -12.080 11.034 19.009 1.00 69.25 119 HIS A O 1
ATOM 920 N N . LYS A 1 120 ? -13.074 10.982 16.970 1.00 66.50 120 LYS A N 1
ATOM 921 C CA . LYS A 1 120 ? -14.350 11.581 17.369 1.00 66.50 120 LYS A CA 1
ATOM 922 C C . LYS A 1 120 ? -15.103 10.783 18.432 1.00 66.50 120 LYS A C 1
ATOM 924 O O . LYS A 1 120 ? -15.699 11.423 19.273 1.00 66.50 120 LYS A O 1
ATOM 929 N N . ASP A 1 121 ? -15.079 9.448 18.432 1.00 59.75 121 ASP A N 1
ATOM 930 C CA . ASP A 1 121 ? -15.830 8.699 19.463 1.00 59.75 121 ASP A CA 1
ATOM 931 C C . ASP A 1 121 ? -14.978 8.316 20.696 1.00 59.75 121 ASP A C 1
ATOM 933 O O . ASP A 1 121 ? -15.449 7.575 21.557 1.00 59.75 121 ASP A O 1
ATOM 937 N N . ILE A 1 122 ? -13.722 8.775 20.796 1.00 58.28 122 ILE A N 1
ATOM 938 C CA . ILE A 1 122 ? -12.914 8.654 22.031 1.00 58.28 122 ILE A CA 1
ATOM 939 C C . ILE A 1 122 ? -13.163 9.848 22.977 1.00 58.28 122 ILE A C 1
ATOM 941 O O . ILE A 1 122 ? -12.913 9.722 24.176 1.00 58.28 122 ILE A O 1
ATOM 945 N N . TYR A 1 123 ? -13.634 10.982 22.447 1.00 48.25 123 TYR A N 1
ATOM 946 C CA . TYR A 1 123 ? -13.863 12.244 23.162 1.00 48.25 123 TYR A CA 1
ATOM 947 C C . TYR A 1 123 ? -15.322 12.681 23.049 1.00 48.25 123 TYR A C 1
ATOM 949 O O . TYR A 1 123 ? -15.799 13.334 23.999 1.00 48.25 123 TYR A O 1
#

Organism: NCBI:txid652676

Foldseek 3Di:
DLVLLLVLLLVVLVVLQVQLCCQLVPVCVVVVWWPDRDDSVVSNVSSPVSNVVSVVSNVLSPDDDLVVVLVVLVVVLVVLVVVLVVQVVCVVVVGGDPVSNVVSVVSNVSSVVVNVVSVVVVD

Sequence (123 aa):
MAKYYKTYFLFYGGLHFLAGLAFWLMPDLTRLFLKTPLAPDAAALMGFASALAGLGFIGVAFVTTPSHQKRVISLSVVGNLLNLGVHVQNVIRGYAPPTLIWLAGVSILGMSFVLFFIHKDIY

Radius of gyration: 15.57 Å; chains: 1; bounding box: 32×28×42 Å

pLDDT: mean 83.86, std 7.88, range [48.25, 94.44]

Secondary structure (DSSP, 8-state):
-HHHHHHHHHHHHHHHHHHHHHHHH-GGGGGGT-SSPPPHHHHHHHHHHHHHHHHHHHHHTT---HHHHHHHHHHHHHHHHHHHHHHHHHHHTTSS-THHHHHHHHHHHHHHHHHHHHHHTT-